Protein AF-A0A355BDI3-F1 (afdb_monomer_lite)

Radius of gyration: 18.69 Å; chains: 1; bounding box: 46×26×44 Å

Sequence (77 aa):
MKGPLFYSKILLFGEYGIIQDSKGLSIPYNFYNGALKTEENLSETALESNKSLMRFSDYLAQLQINQPTLVQFDITA

Structure (mmCIF, N/CA/C/O backbone):
data_AF-A0A355BDI3-F1
#
_entry.id   AF-A0A355BDI3-F1
#
loop_
_atom_site.group_PDB
_atom_site.id
_atom_site.type_symbol
_atom_site.label_atom_id
_atom_site.label_alt_id
_atom_site.label_comp_id
_atom_site.label_asym_id
_atom_site.label_entity_id
_atom_site.label_seq_id
_atom_site.pdbx_PDB_ins_code
_atom_site.Cartn_x
_atom_site.Cartn_y
_atom_site.Cartn_z
_atom_site.occupancy
_atom_site.B_iso_or_equiv
_atom_site.auth_seq_id
_atom_site.auth_comp_id
_atom_site.auth_asym_id
_atom_site.auth_atom_id
_atom_site.pdbx_PDB_model_num
ATOM 1 N N . MET A 1 1 ? 8.405 -12.067 -13.682 1.00 52.62 1 MET A N 1
ATOM 2 C CA . MET A 1 1 ? 7.125 -11.976 -14.435 1.00 52.62 1 MET A CA 1
ATOM 3 C C . MET A 1 1 ? 6.594 -10.553 -14.322 1.00 52.62 1 MET A C 1
ATOM 5 O O . MET A 1 1 ? 6.766 -9.963 -13.264 1.00 52.62 1 MET A O 1
ATOM 9 N N . LYS A 1 2 ? 6.002 -9.965 -15.374 1.00 58.28 2 LYS A N 1
ATOM 10 C CA . LYS A 1 2 ? 5.339 -8.655 -15.233 1.00 58.28 2 LYS A CA 1
ATOM 11 C C . LYS A 1 2 ? 4.109 -8.856 -14.340 1.00 58.28 2 LYS A C 1
ATOM 13 O O . LYS A 1 2 ? 3.204 -9.582 -14.736 1.00 58.28 2 LYS A O 1
ATOM 18 N N . GLY A 1 3 ? 4.137 -8.302 -13.127 1.00 69.06 3 GLY A N 1
ATOM 19 C CA . GLY A 1 3 ? 3.008 -8.335 -12.194 1.00 69.06 3 GLY A CA 1
ATOM 20 C C . GLY A 1 3 ? 1.768 -7.620 -12.754 1.00 69.06 3 GLY A C 1
ATOM 21 O O . GLY A 1 3 ? 1.851 -6.995 -13.817 1.00 69.06 3 GLY A O 1
ATOM 22 N N . PRO A 1 4 ? 0.618 -7.711 -12.065 1.00 82.81 4 PRO A N 1
ATOM 23 C CA . PRO A 1 4 ? -0.607 -7.049 -12.500 1.00 82.81 4 PRO A CA 1
ATOM 24 C C . PRO A 1 4 ? -0.403 -5.531 -12.612 1.00 82.81 4 PRO A C 1
ATOM 26 O O . PRO A 1 4 ? 0.280 -4.917 -11.789 1.00 82.81 4 PRO A O 1
ATOM 29 N N . LEU A 1 5 ? -0.999 -4.933 -13.646 1.00 88.00 5 LEU A N 1
ATOM 30 C CA . LEU A 1 5 ? -1.054 -3.483 -13.797 1.00 88.00 5 LEU A CA 1
ATOM 31 C C . LEU A 1 5 ? -2.202 -2.923 -12.960 1.00 88.00 5 LEU A C 1
ATOM 33 O O . LEU A 1 5 ? -3.347 -3.358 -13.070 1.00 88.00 5 LEU A O 1
ATOM 37 N N . PHE A 1 6 ? -1.882 -1.919 -12.159 1.00 90.81 6 PHE A N 1
ATOM 38 C CA . PHE A 1 6 ? -2.824 -1.103 -11.418 1.00 90.81 6 PHE A CA 1
ATOM 39 C C . PHE A 1 6 ? -3.118 0.146 -12.237 1.00 90.81 6 PHE A C 1
ATOM 41 O O . PHE A 1 6 ? -2.241 0.984 -12.456 1.00 90.81 6 PHE A O 1
ATOM 48 N N . TYR A 1 7 ? -4.354 0.251 -12.711 1.00 92.12 7 TYR A N 1
ATOM 49 C CA . TYR A 1 7 ? -4.826 1.402 -13.465 1.00 92.12 7 TYR A CA 1
ATOM 50 C C . TYR A 1 7 ? -5.386 2.453 -12.521 1.00 92.12 7 TYR A C 1
ATOM 52 O O . TYR A 1 7 ? -6.075 2.142 -11.547 1.00 92.12 7 TYR A O 1
ATOM 60 N N . SER A 1 8 ? -5.105 3.710 -12.830 1.00 94.62 8 SER A N 1
ATOM 61 C CA . SER A 1 8 ? -5.740 4.819 -12.135 1.00 94.62 8 SER A CA 1
ATOM 62 C C . SER A 1 8 ? -7.193 5.007 -12.569 1.00 94.62 8 SER A C 1
ATOM 64 O O . SER A 1 8 ? -7.678 4.438 -13.552 1.00 94.62 8 SER A O 1
ATOM 66 N N . LYS A 1 9 ? -7.901 5.832 -11.802 1.00 94.31 9 LYS A N 1
ATOM 67 C CA . LYS A 1 9 ? -9.275 6.251 -12.059 1.00 94.31 9 LYS A CA 1
ATOM 68 C C . LYS A 1 9 ? -9.387 7.747 -11.822 1.00 94.31 9 LYS A C 1
ATOM 70 O O . LYS A 1 9 ? -8.711 8.279 -10.944 1.00 94.31 9 LYS A O 1
ATOM 75 N N . ILE A 1 10 ? -10.259 8.398 -12.578 1.00 94.94 10 ILE A N 1
ATOM 76 C CA . ILE A 1 10 ? -10.656 9.783 -12.332 1.00 94.94 10 ILE A CA 1
ATOM 77 C C . ILE A 1 10 ? -12.016 9.742 -11.652 1.00 94.94 10 ILE A C 1
ATOM 79 O O . ILE A 1 10 ? -12.945 9.110 -12.157 1.00 94.94 10 ILE A O 1
ATOM 83 N N . LEU A 1 11 ? -12.130 10.407 -10.508 1.00 95.19 11 LEU A N 1
ATOM 84 C CA . LEU A 1 11 ? -13.405 10.626 -9.846 1.00 95.19 11 LEU A CA 1
ATOM 85 C C . LEU A 1 11 ? -14.011 11.917 -10.403 1.00 95.19 11 LEU A C 1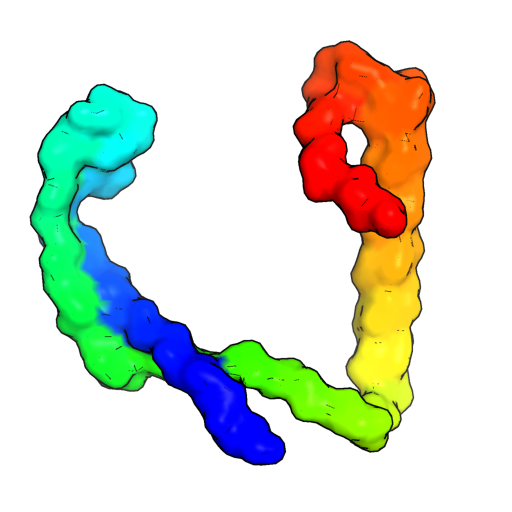
ATOM 87 O O . LEU A 1 11 ? -13.437 12.985 -10.243 1.00 95.19 11 LEU A O 1
ATOM 91 N N . LEU A 1 12 ? -15.134 11.803 -11.109 1.00 95.75 12 LEU A N 1
ATOM 92 C CA . LEU A 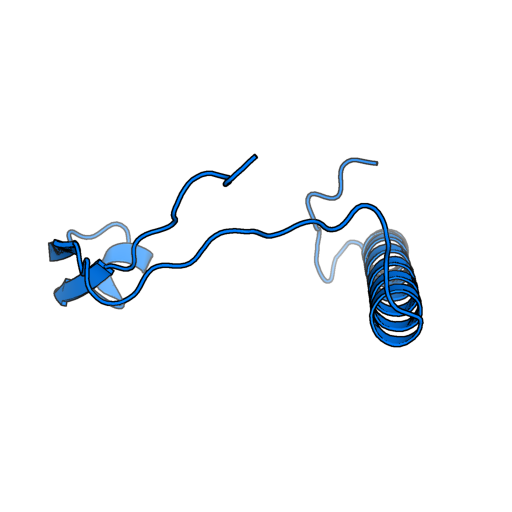1 12 ? -15.825 12.943 -11.716 1.00 95.75 12 LEU A CA 1
ATOM 93 C C . LEU A 1 12 ? -16.735 13.647 -10.706 1.00 95.75 12 LEU A C 1
ATOM 95 O O . LEU A 1 12 ? -16.885 14.862 -10.754 1.00 95.75 12 LEU A O 1
ATOM 99 N N . PHE A 1 13 ? -17.342 12.879 -9.796 1.00 96.75 13 PHE A N 1
ATOM 100 C CA . PHE A 1 13 ? -18.232 13.387 -8.754 1.00 96.75 13 PHE A CA 1
ATOM 101 C C . PHE A 1 13 ? -18.143 12.531 -7.491 1.00 96.75 13 PHE A C 1
ATOM 103 O O . PHE A 1 13 ? -17.956 11.315 -7.573 1.00 96.75 13 PHE A O 1
ATOM 110 N N . GLY A 1 14 ? -18.379 13.155 -6.335 1.00 92.88 14 GLY A N 1
ATOM 111 C CA . GLY A 1 14 ? -18.533 12.450 -5.060 1.00 92.88 14 GLY A CA 1
ATOM 112 C C . GLY A 1 14 ? -17.242 12.249 -4.264 1.00 92.88 14 GLY A C 1
ATOM 113 O O . GLY A 1 14 ? -17.178 11.292 -3.501 1.00 92.88 14 GLY A O 1
ATOM 114 N N . GLU A 1 15 ? -16.248 13.138 -4.399 1.00 90.69 15 GLU A N 1
ATOM 115 C CA . GLU A 1 15 ? -14.962 13.086 -3.666 1.00 90.69 15 GLU A CA 1
ATOM 116 C C . GLU A 1 15 ? -15.142 12.843 -2.166 1.00 90.69 15 GLU A C 1
ATOM 118 O O . GLU A 1 15 ? -14.640 11.858 -1.631 1.00 90.69 15 GLU A O 1
ATOM 123 N N . TYR A 1 16 ? -15.939 13.686 -1.509 1.00 92.75 16 TYR A N 1
ATOM 124 C CA . TYR A 1 16 ? -16.281 13.518 -0.095 1.00 92.75 16 TYR A CA 1
ATOM 125 C C . TYR A 1 16 ? -17.560 12.702 0.124 1.00 92.75 16 TYR A C 1
ATOM 127 O O . TYR A 1 16 ? -17.768 12.163 1.206 1.00 92.75 16 TYR A O 1
ATOM 135 N N . GLY A 1 17 ? -18.411 12.583 -0.900 1.00 90.38 17 GLY A N 1
ATOM 136 C CA . GLY A 1 17 ? -19.675 11.850 -0.814 1.00 90.38 17 GLY A CA 1
ATOM 137 C C . GLY A 1 17 ? -19.465 10.362 -0.545 1.00 90.38 17 GLY A C 1
ATOM 138 O O . GLY A 1 17 ? -20.150 9.799 0.300 1.00 90.38 17 GLY A O 1
ATOM 139 N N . ILE A 1 18 ? -18.465 9.749 -1.187 1.00 90.50 18 ILE A N 1
ATOM 140 C CA . ILE A 1 18 ? -18.133 8.329 -0.985 1.00 90.50 18 ILE A CA 1
ATOM 141 C C . ILE A 1 18 ? -17.699 8.051 0.463 1.00 90.50 18 ILE A C 1
ATOM 143 O O . ILE A 1 18 ? -17.994 6.990 1.001 1.00 90.50 18 ILE A O 1
ATOM 147 N N . ILE A 1 19 ? -17.041 9.014 1.117 1.00 91.50 19 ILE A N 1
ATOM 148 C CA . ILE A 1 19 ? -16.627 8.895 2.525 1.00 91.50 19 ILE A CA 1
ATOM 149 C C . ILE A 1 19 ? -17.854 8.836 3.454 1.00 91.50 19 ILE A C 1
ATOM 151 O O . ILE A 1 19 ? -17.796 8.225 4.515 1.00 91.50 19 ILE A O 1
ATOM 155 N N . GLN A 1 20 ? -18.974 9.436 3.043 1.00 92.75 20 GLN A N 1
ATOM 156 C CA . GLN A 1 20 ? -20.247 9.450 3.770 1.00 92.75 20 GLN A CA 1
ATOM 157 C C . GLN A 1 20 ? -21.254 8.416 3.233 1.00 92.75 20 GLN A C 1
ATOM 159 O O . GLN A 1 20 ? -22.459 8.626 3.347 1.00 92.75 20 GLN A O 1
ATOM 164 N N . ASP A 1 21 ? -20.776 7.333 2.609 1.00 91.88 21 ASP A N 1
ATOM 165 C CA . ASP A 1 21 ? -21.609 6.264 2.026 1.00 91.88 21 ASP A CA 1
ATOM 166 C C . ASP A 1 21 ? -22.598 6.748 0.938 1.00 91.88 21 ASP A C 1
ATOM 168 O O . ASP A 1 21 ? -23.629 6.140 0.654 1.00 91.88 21 ASP A O 1
ATOM 172 N N . SER A 1 22 ? -22.286 7.878 0.295 1.00 94.88 22 SER A N 1
ATOM 173 C CA . SER A 1 22 ? -23.048 8.414 -0.833 1.00 94.88 22 SER A CA 1
ATOM 174 C C . SER A 1 22 ? -22.455 7.981 -2.177 1.00 94.88 22 SER A C 1
ATOM 176 O O . SER A 1 22 ? -21.312 7.532 -2.287 1.00 94.88 22 SER A O 1
ATOM 178 N N . LYS A 1 23 ? -23.243 8.129 -3.247 1.00 94.12 23 LYS A N 1
ATOM 179 C CA . LYS A 1 23 ? -22.836 7.732 -4.601 1.00 94.12 23 LYS A CA 1
ATOM 180 C C . LYS A 1 23 ? -21.750 8.666 -5.140 1.00 94.12 23 LYS A C 1
ATOM 182 O O . LYS A 1 23 ? -21.843 9.885 -5.024 1.00 94.12 23 LYS A O 1
ATOM 187 N N . GLY A 1 24 ? -20.769 8.082 -5.819 1.00 94.56 24 GLY A N 1
ATOM 188 C CA . GLY A 1 24 ? -19.806 8.796 -6.653 1.00 94.56 24 GLY A CA 1
ATOM 189 C C . GLY A 1 24 ? -19.782 8.233 -8.069 1.00 94.56 24 GLY A C 1
ATOM 190 O O . GLY A 1 24 ? -20.268 7.129 -8.321 1.00 94.56 24 GLY A O 1
ATOM 191 N N . LEU A 1 25 ? -19.213 8.994 -9.001 1.00 96.19 25 LEU A N 1
ATOM 192 C CA . LEU A 1 25 ? -19.032 8.573 -10.390 1.00 96.19 25 LEU A CA 1
ATOM 193 C C . LEU A 1 25 ? -17.554 8.660 -10.738 1.00 96.19 25 LEU A C 1
ATOM 195 O O . LEU A 1 25 ? -16.979 9.745 -10.714 1.00 96.19 25 LEU A O 1
ATOM 199 N N . SER A 1 26 ? -16.953 7.528 -11.096 1.00 95.94 26 SER A N 1
ATOM 200 C CA . SER A 1 26 ? -15.565 7.469 -11.555 1.00 95.94 26 SER A CA 1
ATOM 201 C C . SER A 1 26 ? -15.456 6.765 -12.898 1.00 95.94 26 SER A C 1
ATOM 203 O O . SER A 1 26 ? -16.289 5.920 -13.227 1.00 95.94 26 SER A O 1
ATOM 205 N N . ILE A 1 27 ? -14.420 7.113 -13.657 1.00 95.81 27 ILE A N 1
ATOM 206 C CA . ILE A 1 27 ? -14.076 6.471 -14.925 1.00 95.81 27 ILE A CA 1
ATOM 207 C C . ILE A 1 27 ? -12.652 5.903 -14.859 1.00 95.81 27 ILE A C 1
ATOM 209 O O 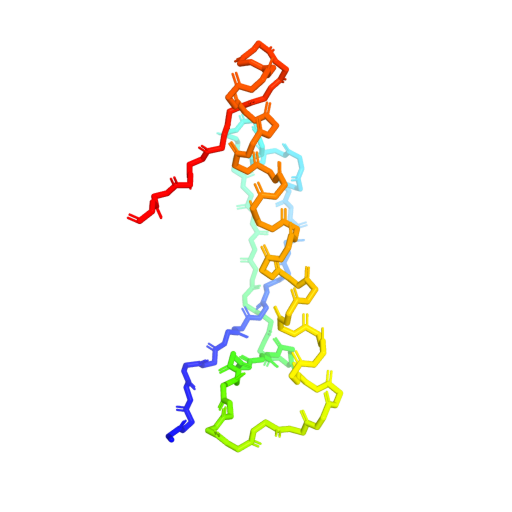. ILE A 1 27 ? -11.792 6.490 -14.191 1.00 95.81 27 ILE A O 1
ATOM 213 N N . PRO A 1 28 ? -12.368 4.783 -15.545 1.00 93.50 28 PRO A N 1
ATOM 214 C CA . PRO A 1 28 ? -11.002 4.296 -15.697 1.00 93.50 28 PRO A CA 1
ATOM 215 C C . PRO A 1 28 ? -10.129 5.328 -16.417 1.00 93.50 28 PRO A C 1
ATOM 217 O O . PRO A 1 28 ? -10.555 5.923 -17.408 1.00 93.50 28 PRO A O 1
ATOM 220 N N . TYR A 1 29 ? -8.894 5.515 -15.950 1.00 94.50 29 TYR A N 1
ATOM 221 C CA . TYR A 1 29 ? -7.908 6.369 -16.605 1.00 94.50 29 TYR A CA 1
ATOM 222 C C . TYR A 1 29 ? -6.688 5.547 -17.020 1.00 94.50 29 TYR A C 1
ATOM 224 O O . TYR A 1 29 ? -5.720 5.366 -16.286 1.00 94.50 29 TYR A O 1
ATOM 232 N N . ASN A 1 30 ? -6.751 5.023 -18.245 1.00 89.56 30 ASN A N 1
ATOM 233 C CA . ASN A 1 30 ? -5.799 4.021 -18.728 1.00 89.56 30 ASN A CA 1
ATOM 234 C C . ASN A 1 30 ? -4.372 4.560 -18.923 1.00 89.56 30 ASN A C 1
ATOM 236 O O . ASN A 1 30 ? -3.418 3.781 -18.883 1.00 89.56 30 ASN A O 1
ATOM 240 N N . PHE A 1 31 ? -4.224 5.872 -19.139 1.00 93.00 31 PHE A N 1
ATOM 241 C CA . PHE A 1 31 ? -2.933 6.500 -19.429 1.00 93.00 31 PHE A CA 1
ATOM 242 C C . PHE A 1 31 ? -1.972 6.441 -18.238 1.00 93.00 31 PHE A C 1
ATOM 244 O O . PHE A 1 31 ? -0.769 6.290 -18.431 1.00 93.00 31 PHE A O 1
ATOM 251 N N . TYR A 1 32 ? -2.495 6.515 -17.011 1.00 91.31 32 TYR A N 1
ATOM 252 C CA . TYR A 1 32 ? -1.684 6.397 -15.807 1.00 91.31 32 TYR A CA 1
ATOM 253 C C . TYR A 1 32 ? -1.915 5.030 -15.163 1.00 91.31 32 TYR A C 1
ATOM 255 O O . TYR A 1 32 ? -2.990 4.733 -14.634 1.00 91.31 32 TYR A O 1
ATOM 263 N N . ASN A 1 33 ? -0.897 4.181 -15.251 1.00 91.50 33 ASN A N 1
ATOM 264 C CA . ASN A 1 33 ? -0.879 2.854 -14.659 1.00 91.50 33 ASN A CA 1
ATOM 265 C C . ASN A 1 33 ? 0.517 2.533 -14.122 1.00 91.50 33 ASN A C 1
ATOM 267 O O . ASN A 1 33 ? 1.520 3.098 -14.559 1.00 91.50 33 ASN A O 1
ATOM 271 N N . GLY A 1 34 ? 0.567 1.632 -13.152 1.00 90.19 34 GLY A N 1
ATOM 272 C CA . GLY A 1 34 ? 1.806 1.172 -12.544 1.00 90.19 34 GLY A CA 1
ATOM 273 C C . GLY A 1 34 ? 1.751 -0.318 -12.265 1.00 90.19 34 GLY A C 1
ATOM 274 O O . GLY A 1 34 ? 0.687 -0.924 -12.260 1.00 90.19 34 GLY A O 1
ATOM 275 N N . ALA A 1 35 ? 2.905 -0.917 -12.011 1.00 90.06 35 ALA A N 1
ATOM 276 C CA . ALA A 1 35 ? 2.991 -2.264 -11.464 1.00 90.06 35 ALA A CA 1
ATOM 277 C C . ALA A 1 35 ? 3.765 -2.185 -10.155 1.00 90.06 35 ALA A C 1
ATOM 279 O O . ALA A 1 35 ? 4.765 -1.463 -10.080 1.00 90.06 35 ALA A O 1
ATOM 280 N N . LEU A 1 36 ? 3.348 -2.963 -9.159 1.00 86.50 36 LEU A N 1
ATOM 281 C CA . LEU A 1 36 ? 4.221 -3.235 -8.029 1.00 86.50 36 LEU A CA 1
ATOM 282 C C . LEU A 1 36 ? 5.380 -4.095 -8.539 1.00 86.50 36 LEU A C 1
ATOM 284 O O . LEU A 1 36 ? 5.162 -5.173 -9.097 1.00 86.50 36 LEU A O 1
ATOM 288 N N . LYS A 1 37 ? 6.602 -3.589 -8.392 1.00 81.75 37 LYS A N 1
ATOM 289 C CA . LYS A 1 37 ? 7.819 -4.294 -8.787 1.00 81.75 37 LYS A CA 1
ATOM 290 C C . LYS A 1 37 ? 8.559 -4.733 -7.539 1.00 81.75 37 LYS A C 1
ATOM 292 O O . LYS A 1 37 ? 8.851 -3.916 -6.674 1.00 81.75 37 LYS A O 1
ATOM 297 N N . THR A 1 38 ? 8.872 -6.016 -7.487 1.00 84.00 38 THR A N 1
ATOM 298 C CA . THR A 1 38 ? 9.831 -6.582 -6.548 1.00 84.00 38 THR A CA 1
ATOM 299 C C . THR A 1 38 ? 11.052 -7.022 -7.342 1.00 84.00 38 THR A C 1
ATOM 301 O O . THR A 1 38 ? 10.933 -7.485 -8.480 1.00 84.00 38 THR A O 1
ATOM 304 N N . GLU A 1 39 ? 12.231 -6.829 -6.767 1.00 84.56 39 GLU A N 1
ATOM 305 C CA . GLU A 1 39 ? 13.497 -7.231 -7.371 1.00 84.56 39 GLU A CA 1
ATOM 306 C C . GLU A 1 39 ? 14.146 -8.289 -6.484 1.00 84.56 39 GLU A C 1
ATOM 308 O O . GLU A 1 39 ? 14.171 -8.146 -5.263 1.00 84.56 39 GLU A O 1
ATOM 313 N N . GLU A 1 40 ? 14.655 -9.360 -7.093 1.00 85.62 40 GLU A N 1
ATOM 314 C CA . GLU A 1 40 ? 15.393 -10.402 -6.365 1.00 85.62 40 GLU A CA 1
ATOM 315 C C . GLU A 1 40 ? 16.784 -9.904 -5.950 1.00 85.62 40 GLU A C 1
ATOM 317 O O . GLU A 1 40 ? 17.258 -10.199 -4.857 1.00 85.62 40 GLU A O 1
ATOM 322 N N . ASN A 1 41 ? 17.416 -9.098 -6.807 1.00 91.88 41 ASN A N 1
ATOM 323 C CA . ASN A 1 41 ? 18.741 -8.533 -6.580 1.00 91.88 41 ASN A CA 1
ATOM 324 C C . ASN A 1 41 ? 18.613 -7.057 -6.210 1.00 91.88 41 ASN A C 1
ATOM 326 O O . ASN A 1 41 ? 18.577 -6.192 -7.080 1.00 91.88 41 ASN A O 1
ATOM 330 N N . LEU A 1 42 ? 18.526 -6.781 -4.912 1.00 92.25 42 LEU A N 1
ATOM 331 C CA . LEU A 1 42 ? 18.374 -5.424 -4.400 1.00 92.25 42 LEU A CA 1
ATOM 332 C C . LEU A 1 42 ? 19.688 -4.638 -4.510 1.00 92.25 42 LEU A C 1
ATOM 334 O O . LEU A 1 42 ? 20.755 -5.135 -4.148 1.00 92.25 42 LEU A O 1
ATOM 338 N N . SER A 1 43 ? 19.601 -3.380 -4.948 1.00 94.38 43 SER A N 1
ATOM 339 C CA . SER A 1 43 ? 20.702 -2.426 -4.795 1.00 94.38 43 SER A CA 1
ATOM 340 C C . SER A 1 43 ? 20.965 -2.131 -3.314 1.00 94.38 43 SER A C 1
ATOM 342 O O . SER A 1 43 ? 20.090 -2.304 -2.464 1.00 94.38 43 SER A O 1
ATOM 344 N N . GLU A 1 44 ? 22.146 -1.604 -2.991 1.00 96.88 44 GLU A N 1
ATOM 345 C CA . GLU A 1 44 ? 22.463 -1.158 -1.626 1.00 96.88 44 GLU A CA 1
ATOM 346 C C . GLU A 1 44 ? 21.450 -0.120 -1.112 1.00 96.88 44 GLU A C 1
ATOM 348 O O . GLU A 1 44 ? 20.960 -0.213 0.011 1.00 96.88 44 GLU A O 1
ATOM 353 N N . THR A 1 45 ? 21.036 0.811 -1.975 1.00 96.19 45 THR A N 1
ATOM 354 C CA . THR A 1 45 ? 20.004 1.805 -1.652 1.00 96.19 45 THR A CA 1
ATOM 355 C C . THR A 1 45 ? 18.644 1.171 -1.353 1.00 96.19 45 THR A C 1
ATOM 357 O O . THR A 1 45 ? 17.966 1.595 -0.417 1.00 96.19 45 THR A O 1
ATOM 360 N N . ALA A 1 46 ? 18.247 0.140 -2.106 1.00 94.12 46 ALA A N 1
ATOM 361 C CA . ALA A 1 46 ? 17.006 -0.590 -1.870 1.00 94.12 46 ALA A CA 1
ATOM 362 C C . ALA A 1 46 ? 17.076 -1.412 -0.574 1.00 94.12 46 ALA A C 1
ATOM 364 O O . ALA A 1 46 ? 16.111 -1.439 0.186 1.00 94.12 46 ALA A O 1
ATOM 365 N N . LEU A 1 47 ? 18.227 -2.021 -0.269 1.00 95.56 47 LEU A N 1
ATOM 366 C CA . LEU A 1 47 ? 18.453 -2.724 0.996 1.00 95.56 47 LEU A CA 1
ATOM 367 C C . LEU A 1 47 ? 18.321 -1.784 2.198 1.00 95.56 47 LEU A C 1
ATOM 369 O O . LEU A 1 47 ? 17.610 -2.106 3.151 1.00 95.56 47 LEU A O 1
ATOM 373 N N . GLU A 1 48 ? 18.958 -0.614 2.157 1.00 97.44 48 GLU A N 1
ATOM 374 C CA . GLU A 1 48 ? 18.862 0.372 3.240 1.00 97.44 48 GLU A CA 1
ATOM 375 C C . GLU A 1 48 ? 17.451 0.958 3.382 1.00 97.44 48 GLU A C 1
ATOM 377 O O . GLU A 1 48 ? 16.962 1.161 4.503 1.00 97.44 48 GLU A O 1
ATOM 382 N N . SER A 1 49 ? 16.750 1.161 2.263 1.00 95.69 49 SER A N 1
ATOM 383 C CA . SER A 1 49 ? 15.333 1.532 2.270 1.00 95.69 49 SER A CA 1
ATOM 384 C C . SER A 1 49 ? 14.482 0.457 2.955 1.00 95.69 49 SER A C 1
ATOM 386 O O . SER A 1 49 ? 13.772 0.764 3.915 1.00 95.69 49 SER A O 1
ATOM 388 N N . ASN A 1 50 ? 14.633 -0.815 2.571 1.00 94.62 50 ASN A N 1
ATOM 3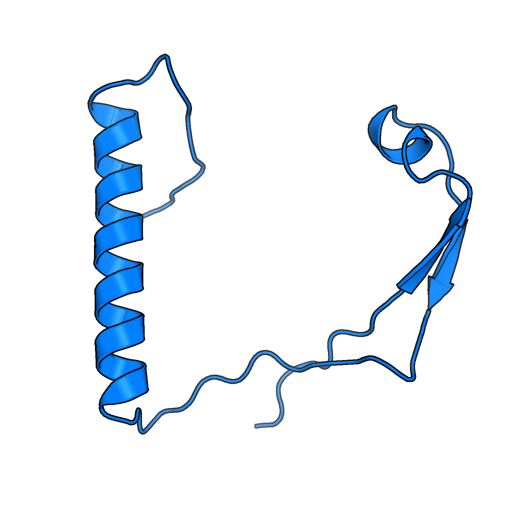89 C CA . ASN A 1 50 ? 13.893 -1.935 3.160 1.00 94.62 50 ASN A CA 1
ATOM 390 C C . ASN A 1 50 ? 14.170 -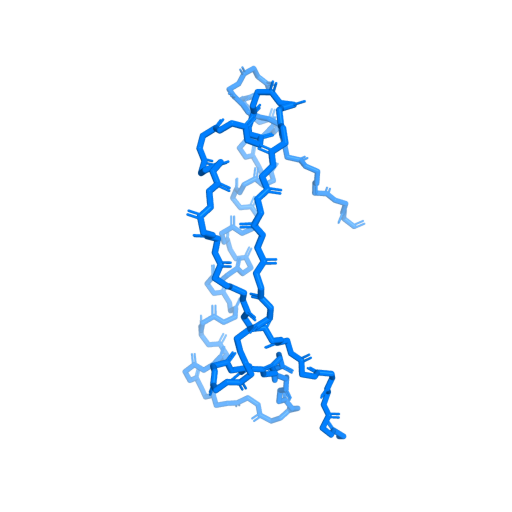2.087 4.663 1.00 94.62 50 ASN A C 1
ATOM 392 O O . ASN A 1 50 ? 13.237 -2.266 5.445 1.00 94.62 50 ASN A O 1
ATOM 396 N N . LYS A 1 51 ? 15.429 -1.943 5.101 1.00 97.50 51 LYS A N 1
ATOM 397 C CA . LYS A 1 51 ? 15.780 -1.932 6.534 1.00 97.50 51 LYS A CA 1
ATOM 398 C C . LYS A 1 51 ? 15.079 -0.808 7.292 1.00 97.50 51 LYS A C 1
ATOM 400 O O . LYS A 1 51 ? 14.649 -1.006 8.425 1.00 97.50 51 LYS A O 1
ATOM 405 N N . SER A 1 52 ? 14.968 0.369 6.685 1.00 98.06 52 SER A N 1
ATOM 406 C CA . SER A 1 52 ? 14.289 1.515 7.294 1.00 98.06 52 SER A CA 1
ATOM 407 C C . SER A 1 52 ? 12.782 1.289 7.410 1.00 98.06 52 SER A C 1
ATOM 409 O O . SER A 1 52 ? 12.204 1.607 8.448 1.00 98.06 52 SER A O 1
ATOM 411 N N . LEU A 1 53 ? 12.168 0.673 6.394 1.00 96.12 53 LEU A N 1
ATOM 412 C CA . LEU A 1 53 ? 10.757 0.286 6.415 1.00 96.12 53 LEU A CA 1
ATOM 413 C C . LEU A 1 53 ? 10.465 -0.764 7.494 1.00 96.12 53 LEU A C 1
ATOM 415 O O . LEU A 1 53 ? 9.494 -0.607 8.229 1.00 96.12 53 LEU A O 1
ATOM 419 N N . MET A 1 54 ? 11.326 -1.777 7.653 1.00 96.25 54 MET A N 1
ATOM 420 C CA . MET A 1 54 ? 11.186 -2.772 8.727 1.00 96.25 54 MET A CA 1
ATOM 421 C C . MET A 1 54 ? 11.232 -2.116 10.110 1.00 96.25 54 MET A C 1
ATOM 423 O O . MET A 1 54 ? 10.312 -2.300 10.899 1.00 96.25 54 MET A O 1
ATOM 427 N N . ARG A 1 55 ? 12.227 -1.255 10.375 1.00 97.94 55 ARG A N 1
ATOM 428 C CA . ARG A 1 55 ? 12.311 -0.530 11.657 1.00 97.94 55 ARG A CA 1
ATOM 429 C C . ARG A 1 55 ? 11.070 0.314 11.940 1.00 97.94 55 ARG A C 1
ATOM 431 O O . ARG A 1 55 ? 10.650 0.418 13.088 1.00 97.94 55 ARG A O 1
ATOM 438 N N . PHE A 1 56 ? 10.504 0.943 10.912 1.00 96.88 56 PHE A N 1
ATOM 439 C CA . PHE A 1 56 ? 9.282 1.725 11.067 1.00 96.88 56 PHE A CA 1
ATOM 440 C C . PHE A 1 56 ? 8.072 0.836 11.377 1.00 96.88 56 PHE A C 1
ATOM 442 O O . PHE A 1 56 ? 7.300 1.161 12.274 1.00 96.88 56 PHE A O 1
ATOM 449 N N . SER A 1 57 ? 7.946 -0.309 10.703 1.00 95.31 57 SER A N 1
ATOM 450 C CA . SER A 1 57 ? 6.919 -1.313 11.005 1.00 95.31 57 SER A CA 1
ATOM 451 C C . SER A 1 57 ? 7.019 -1.813 12.451 1.00 95.31 57 SER A C 1
ATOM 453 O O . SER A 1 57 ? 6.020 -1.824 13.167 1.00 95.31 57 SER A O 1
ATOM 455 N N . ASP A 1 58 ? 8.227 -2.146 12.911 1.00 95.44 58 ASP A N 1
ATOM 456 C CA . ASP A 1 58 ? 8.476 -2.585 14.290 1.00 95.44 58 ASP A CA 1
ATOM 457 C C . ASP A 1 58 ? 8.111 -1.496 15.304 1.00 95.44 58 ASP A C 1
ATOM 459 O O . ASP A 1 58 ? 7.486 -1.767 16.330 1.00 95.44 58 ASP A O 1
ATOM 463 N N . TYR A 1 59 ? 8.462 -0.243 15.004 1.00 95.81 59 TYR A N 1
ATOM 464 C CA . TYR A 1 59 ? 8.077 0.901 15.822 1.00 95.81 59 TYR A CA 1
ATOM 465 C C . TYR A 1 59 ? 6.553 1.027 15.940 1.00 95.81 59 TYR A C 1
ATOM 467 O O . TYR A 1 59 ? 6.051 1.211 17.048 1.00 95.81 59 TYR A O 1
ATOM 475 N N . LEU A 1 60 ? 5.807 0.897 14.837 1.00 95.19 60 LEU A N 1
ATOM 476 C CA . LEU A 1 60 ? 4.341 0.948 14.867 1.00 95.19 60 LEU A CA 1
ATOM 477 C C . LEU A 1 60 ? 3.751 -0.207 15.688 1.00 95.19 60 LEU A C 1
ATOM 479 O O . LEU A 1 60 ? 2.835 0.015 16.482 1.00 95.19 60 LEU A O 1
ATOM 483 N N . ALA A 1 61 ? 4.316 -1.411 15.563 1.00 93.62 61 ALA A N 1
ATOM 484 C CA . ALA A 1 61 ? 3.917 -2.570 16.357 1.00 93.62 61 ALA A CA 1
ATOM 485 C C . ALA A 1 61 ? 4.186 -2.374 17.862 1.00 93.62 61 ALA A C 1
ATOM 487 O O . ALA A 1 61 ? 3.377 -2.777 18.696 1.00 93.62 61 ALA A O 1
ATOM 488 N N . GLN A 1 62 ? 5.284 -1.714 18.231 1.00 94.94 62 GLN A N 1
ATOM 489 C CA . GLN A 1 62 ? 5.564 -1.347 19.622 1.00 94.94 62 GLN A CA 1
ATOM 490 C C . GLN A 1 62 ? 4.667 -0.206 20.114 1.00 94.94 62 GLN A C 1
ATOM 492 O O . GLN A 1 62 ? 4.220 -0.227 21.260 1.00 94.94 62 GLN A O 1
ATOM 497 N N . LEU A 1 63 ? 4.376 0.784 19.265 1.00 95.31 63 LEU A N 1
ATOM 498 C CA . LEU A 1 63 ? 3.531 1.928 19.603 1.00 95.31 63 LEU A CA 1
ATOM 499 C C . LEU A 1 63 ? 2.128 1.479 20.023 1.00 95.31 63 LEU A C 1
ATOM 501 O O . LEU A 1 63 ? 1.648 1.929 21.059 1.00 95.31 63 LEU A O 1
ATOM 505 N N . GLN A 1 64 ? 1.505 0.556 19.282 1.00 94.12 64 GLN A N 1
ATOM 506 C CA . GLN A 1 64 ? 0.185 0.021 19.643 1.00 94.12 64 GLN A CA 1
ATOM 507 C C . GLN A 1 64 ? 0.191 -0.762 20.971 1.00 94.12 64 GLN A C 1
ATOM 509 O O . GLN A 1 64 ? -0.792 -0.715 21.704 1.00 94.12 64 GLN A O 1
ATOM 514 N N . ILE A 1 65 ? 1.293 -1.446 21.319 1.00 92.56 65 ILE A N 1
ATOM 515 C CA . ILE A 1 65 ? 1.432 -2.169 22.599 1.00 92.56 65 ILE A CA 1
ATOM 516 C C . ILE A 1 65 ? 1.589 -1.174 23.753 1.00 92.56 65 ILE A C 1
ATOM 518 O O . ILE A 1 65 ? 0.948 -1.307 24.793 1.00 92.56 65 ILE A O 1
ATOM 522 N N . ASN A 1 66 ? 2.444 -0.169 23.563 1.00 95.44 66 ASN A N 1
ATOM 523 C CA . ASN A 1 66 ? 2.776 0.812 24.592 1.00 95.44 66 ASN A CA 1
ATOM 524 C C . ASN A 1 66 ? 1.658 1.846 24.800 1.00 95.44 66 ASN A C 1
ATOM 526 O O . ASN A 1 66 ? 1.521 2.392 25.893 1.00 95.44 66 ASN A O 1
ATOM 530 N N . GLN A 1 67 ? 0.885 2.148 23.752 1.00 96.25 67 GLN A N 1
ATOM 531 C CA . GLN A 1 67 ? -0.161 3.175 23.733 1.00 96.25 67 GLN A CA 1
ATOM 532 C C . GLN A 1 67 ? -1.450 2.657 23.062 1.00 96.25 67 GLN A C 1
ATOM 534 O O . GLN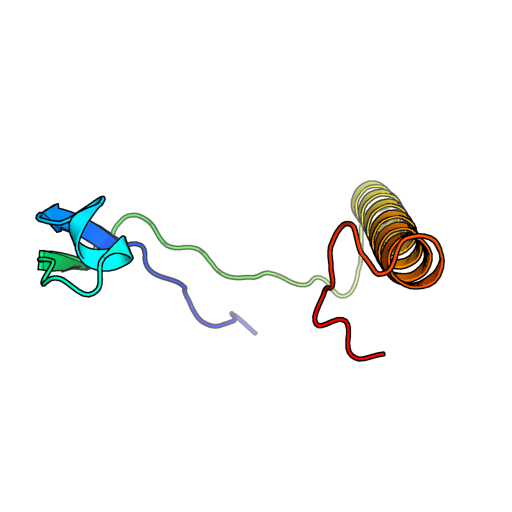 A 1 67 ? -1.880 3.195 22.039 1.00 96.25 67 GLN A O 1
ATOM 539 N N . PRO A 1 68 ? -2.119 1.645 23.646 1.00 91.94 68 PRO A N 1
ATOM 540 C CA . PRO A 1 68 ? -3.245 0.945 23.014 1.00 91.94 68 PRO A CA 1
ATOM 541 C C . PRO A 1 68 ? -4.495 1.809 22.793 1.00 91.94 68 PRO A C 1
ATOM 543 O O . PRO A 1 68 ? -5.402 1.399 22.070 1.00 91.94 68 PRO A O 1
ATOM 546 N N . THR A 1 69 ? -4.565 2.984 23.422 1.00 95.69 69 THR A N 1
ATOM 547 C CA . THR A 1 69 ? -5.669 3.943 23.289 1.00 95.69 69 THR A CA 1
ATOM 548 C C . THR A 1 69 ? -5.426 5.020 22.232 1.00 95.69 69 THR A C 1
ATOM 550 O O . THR A 1 69 ? -6.368 5.730 21.891 1.00 95.69 69 THR A O 1
ATOM 553 N N . LEU A 1 70 ? -4.195 5.171 21.724 1.00 94.50 70 LEU A N 1
ATOM 554 C CA . LEU A 1 70 ? -3.873 6.191 20.724 1.00 94.50 70 LEU A CA 1
ATOM 555 C C . LEU A 1 70 ? -4.353 5.767 19.332 1.00 94.50 70 LEU A C 1
ATOM 557 O O . LEU A 1 70 ? -5.047 6.520 18.653 1.00 94.50 70 LEU A O 1
ATOM 561 N N . VAL A 1 71 ? -3.945 4.572 18.903 1.00 88.50 71 VAL A N 1
ATOM 562 C CA . VAL A 1 71 ? -4.250 3.997 17.590 1.00 88.50 71 VAL A CA 1
ATOM 563 C C . VAL A 1 71 ? -4.013 2.486 17.631 1.00 88.50 71 VAL A C 1
ATOM 565 O O . VAL A 1 71 ? -3.108 2.018 18.321 1.00 88.50 71 VAL A O 1
ATOM 568 N N . GLN A 1 72 ? -4.820 1.726 16.892 1.00 89.12 72 GLN A N 1
ATOM 569 C CA . GLN A 1 72 ? -4.648 0.285 16.705 1.00 89.12 72 GLN A CA 1
ATOM 570 C C . GLN A 1 72 ? -4.527 -0.009 15.215 1.00 89.12 72 GLN A C 1
ATOM 572 O O . GLN A 1 72 ? -5.328 0.479 14.416 1.00 89.12 72 GLN A O 1
ATOM 577 N N . PHE A 1 73 ? -3.508 -0.780 14.850 1.00 90.19 73 PHE A N 1
ATOM 578 C CA . PHE A 1 73 ? -3.247 -1.166 13.472 1.00 90.19 73 PHE A CA 1
ATOM 579 C C . PHE A 1 73 ? -3.555 -2.652 13.293 1.00 90.19 73 PHE A C 1
ATOM 581 O O . PHE A 1 73 ? -3.324 -3.454 14.194 1.00 90.19 73 PHE A O 1
ATOM 588 N N . ASP A 1 74 ? -4.030 -3.031 12.110 1.00 89.38 74 ASP A N 1
ATOM 589 C CA . ASP A 1 74 ? -4.146 -4.438 11.724 1.00 89.38 74 ASP A CA 1
ATOM 590 C C . ASP A 1 74 ? -2.781 -4.943 11.228 1.00 89.38 74 ASP A C 1
ATOM 592 O O . ASP A 1 74 ? -2.508 -5.006 10.029 1.00 89.38 74 ASP A O 1
ATOM 596 N N . ILE A 1 75 ? -1.865 -5.179 12.172 1.00 84.62 75 ILE A N 1
ATOM 597 C CA . ILE A 1 75 ? -0.531 -5.732 11.905 1.00 84.62 75 ILE A CA 1
ATOM 598 C C . ILE A 1 75 ? -0.580 -7.215 12.268 1.00 84.62 75 ILE A C 1
ATOM 600 O O . ILE A 1 75 ? -0.340 -7.596 13.414 1.00 84.62 75 ILE A O 1
ATOM 604 N N . THR A 1 76 ? -0.912 -8.062 11.297 1.00 65.19 76 THR A N 1
ATOM 605 C CA . THR A 1 76 ? -0.730 -9.510 11.430 1.00 65.19 76 THR A CA 1
ATOM 606 C C . THR A 1 76 ? 0.760 -9.829 11.312 1.00 65.19 76 THR A C 1
ATOM 608 O O . THR A 1 76 ? 1.349 -9.566 10.262 1.00 65.19 76 THR A O 1
ATOM 611 N N . ALA A 1 77 ? 1.360 -10.348 12.385 1.00 50.62 77 ALA A N 1
ATOM 612 C CA . ALA A 1 77 ? 2.717 -10.901 12.367 1.00 50.62 77 ALA A CA 1
ATOM 613 C C . ALA A 1 77 ? 2.769 -12.240 11.617 1.00 50.62 77 ALA A C 1
ATOM 615 O O . ALA A 1 77 ? 1.793 -13.017 11.743 1.00 50.62 77 ALA A O 1
#

pLDDT: mean 90.67, std 9.23, range [50.62, 98.06]

Secondary structure (DSSP, 8-state):
--PPEEEEEEEEE-TTTGGGT---EEEEEEEEEEE----SS--HHHHHHHHHHHHHHHHHHHHHHH-TTT-------

Foldseek 3Di:
DQADKDWDKDWPDCPPPVVVVHDTDIDTDRVDIDGDDDDPDDDPVRVVVVVVVVVVLVVVVVCCVVPVPPDDDPDDD